Protein AF-A0A526XSY2-F1 (afdb_monomer_lite)

Radius of gyration: 15.63 Å; chains: 1; bounding box: 38×26×42 Å

pLDDT: mean 93.33, std 6.42, range [57.41, 98.19]

Structure (mmCIF, N/CA/C/O backbone):
data_AF-A0A526XSY2-F1
#
_entry.id   AF-A0A526XSY2-F1
#
loop_
_atom_site.group_PDB
_atom_site.id
_atom_site.type_symbol
_atom_site.label_atom_id
_atom_site.label_alt_id
_atom_site.label_comp_id
_atom_site.label_asym_id
_atom_site.label_entity_id
_atom_site.label_seq_id
_atom_site.pdbx_PDB_ins_code
_atom_site.Cartn_x
_atom_site.Cartn_y
_atom_site.Cartn_z
_atom_site.occupancy
_atom_site.B_iso_or_equiv
_atom_site.auth_seq_id
_atom_site.auth_comp_id
_atom_site.auth_asym_id
_atom_site.auth_atom_id
_atom_site.pdbx_PDB_model_num
ATOM 1 N N . THR A 1 1 ? 2.547 0.626 -26.987 1.00 57.41 1 THR A N 1
ATOM 2 C CA . THR A 1 1 ? 2.629 0.323 -25.546 1.00 57.41 1 THR A CA 1
ATOM 3 C C . THR A 1 1 ? 1.217 0.290 -25.034 1.00 57.41 1 THR A C 1
ATOM 5 O O . THR A 1 1 ? 0.555 1.318 -25.111 1.00 57.41 1 THR A O 1
ATOM 8 N N . ASP A 1 2 ? 0.737 -0.873 -24.608 1.00 62.34 2 ASP A N 1
ATOM 9 C CA . ASP A 1 2 ? -0.632 -0.988 -24.106 1.00 62.34 2 ASP A CA 1
ATOM 10 C C . ASP A 1 2 ? -0.698 -0.351 -22.711 1.00 62.34 2 ASP A C 1
ATOM 12 O O . ASP A 1 2 ? 0.101 -0.717 -21.838 1.00 62.34 2 ASP A O 1
ATOM 16 N N . PRO A 1 3 ? -1.558 0.659 -22.503 1.00 67.81 3 PRO A N 1
ATOM 17 C CA . PRO A 1 3 ? -1.662 1.310 -21.211 1.00 67.81 3 PRO A CA 1
ATOM 18 C C . PRO A 1 3 ? -2.341 0.376 -20.207 1.00 67.81 3 PRO A C 1
ATOM 20 O O . PRO A 1 3 ? -3.318 -0.288 -20.547 1.00 67.81 3 PRO A O 1
ATOM 23 N N . PHE A 1 4 ? -1.856 0.347 -18.961 1.00 78.50 4 PHE A N 1
ATOM 24 C CA . PHE A 1 4 ? -2.615 -0.287 -17.876 1.00 78.50 4 PHE A CA 1
ATOM 25 C C . PHE A 1 4 ? -3.800 0.619 -17.500 1.00 78.50 4 PHE A C 1
ATOM 27 O O . PHE A 1 4 ? -4.937 0.165 -17.409 1.00 78.50 4 PHE A O 1
ATOM 34 N N . GLY A 1 5 ? -3.543 1.928 -17.407 1.00 89.00 5 GLY A N 1
ATOM 35 C CA . GLY A 1 5 ? -4.545 2.981 -17.297 1.00 89.00 5 GLY A CA 1
ATOM 36 C C . GLY A 1 5 ? -4.699 3.535 -15.884 1.00 89.00 5 GLY A C 1
ATOM 37 O O . GLY A 1 5 ? -3.805 3.448 -15.041 1.00 89.00 5 GLY A O 1
ATOM 38 N N . THR A 1 6 ? -5.855 4.142 -15.641 1.00 92.44 6 THR A N 1
ATOM 39 C CA . THR A 1 6 ? -6.220 4.725 -14.350 1.00 92.44 6 THR A CA 1
ATOM 40 C C . THR A 1 6 ? -7.444 3.999 -13.812 1.00 92.44 6 THR A C 1
ATOM 42 O O . THR A 1 6 ? -8.443 3.856 -14.515 1.00 92.44 6 THR A O 1
ATOM 45 N N . VAL A 1 7 ? -7.372 3.562 -12.559 1.00 93.12 7 VAL A N 1
ATOM 46 C CA . VAL A 1 7 ? -8.495 2.978 -11.826 1.00 93.12 7 VAL A CA 1
ATOM 47 C C . VAL A 1 7 ? -8.932 3.975 -10.768 1.00 93.12 7 VAL A C 1
ATOM 49 O O . VAL A 1 7 ? -8.124 4.414 -9.954 1.00 93.12 7 VAL A O 1
ATOM 52 N N . GLU A 1 8 ? -10.212 4.323 -10.772 1.00 96.50 8 GLU A N 1
ATOM 53 C CA . GLU A 1 8 ? -10.814 5.205 -9.778 1.00 96.50 8 GLU A CA 1
ATOM 54 C C . GLU A 1 8 ? -11.921 4.473 -9.020 1.00 96.50 8 GLU A C 1
ATOM 56 O O . GLU A 1 8 ? -12.726 3.749 -9.606 1.00 96.50 8 GLU A O 1
ATOM 61 N N . PHE A 1 9 ? -11.973 4.696 -7.710 1.00 96.06 9 PHE A N 1
ATOM 62 C CA . PHE A 1 9 ? -13.044 4.225 -6.842 1.00 96.06 9 PHE A CA 1
ATOM 63 C C . PHE A 1 9 ? -13.545 5.377 -5.973 1.00 96.06 9 PHE A C 1
ATOM 65 O O . PHE A 1 9 ? -12.781 6.246 -5.551 1.00 96.06 9 PHE A O 1
ATOM 72 N N . ARG A 1 10 ? -14.857 5.409 -5.725 1.00 97.31 10 ARG A N 1
ATOM 73 C CA . ARG A 1 10 ? -15.523 6.497 -5.001 1.00 97.31 10 ARG A CA 1
ATOM 74 C C . ARG A 1 10 ? -16.596 5.931 -4.087 1.00 97.31 10 ARG A C 1
ATOM 76 O O . ARG A 1 10 ? -17.393 5.106 -4.527 1.00 97.31 10 ARG A O 1
ATOM 83 N N . ASN A 1 11 ? -16.641 6.428 -2.853 1.00 95.12 11 ASN A N 1
ATOM 84 C CA . ASN A 1 11 ? -17.652 6.074 -1.850 1.00 95.12 11 ASN A CA 1
ATOM 85 C C . ASN A 1 11 ? -17.801 4.555 -1.629 1.00 95.12 11 ASN A C 1
ATOM 87 O O . ASN A 1 11 ? -18.905 4.045 -1.443 1.00 95.12 11 ASN A O 1
ATOM 91 N N . GLY A 1 12 ? -16.686 3.826 -1.680 1.00 96.12 12 GLY A N 1
ATOM 92 C CA . GLY A 1 12 ? -16.641 2.394 -1.421 1.00 96.12 12 GLY A CA 1
ATOM 93 C C . GLY A 1 12 ? -16.691 2.057 0.070 1.00 96.12 12 GLY A C 1
ATOM 94 O O . GLY A 1 12 ? -16.497 2.911 0.941 1.00 96.12 12 GLY A O 1
ATOM 95 N N . ARG A 1 13 ? -16.896 0.770 0.355 1.00 96.19 13 ARG A N 1
ATOM 96 C CA . ARG A 1 13 ? -16.745 0.195 1.694 1.00 96.19 13 ARG A CA 1
ATOM 97 C C . ARG A 1 13 ? -16.111 -1.185 1.628 1.00 96.19 13 ARG A C 1
ATOM 99 O O . ARG A 1 13 ? -16.262 -1.887 0.629 1.00 96.19 13 ARG A O 1
ATOM 106 N N . VAL A 1 14 ? -15.467 -1.581 2.717 1.00 94.50 14 VAL A N 1
ATOM 107 C CA . VAL A 1 14 ? -14.982 -2.947 2.926 1.00 94.50 14 VAL A CA 1
ATOM 108 C C . VAL A 1 14 ? -15.771 -3.552 4.076 1.00 94.50 14 VAL A C 1
ATOM 110 O O . VAL A 1 14 ? -15.868 -2.961 5.154 1.00 94.50 14 VAL A O 1
ATOM 113 N N . VAL A 1 15 ? -16.340 -4.729 3.831 1.00 94.94 15 VAL A N 1
ATOM 114 C CA . VAL A 1 15 ? -17.090 -5.508 4.818 1.00 94.94 15 VAL A CA 1
ATOM 115 C C . VAL A 1 15 ? -16.367 -6.822 5.083 1.00 94.94 15 VAL A C 1
ATOM 117 O O . VAL A 1 15 ? -15.745 -7.389 4.187 1.00 94.94 15 VAL A O 1
ATOM 120 N N . THR A 1 16 ? -16.443 -7.296 6.317 1.00 94.38 16 THR A N 1
ATOM 121 C CA . THR A 1 16 ? -15.993 -8.630 6.721 1.00 94.38 16 THR A CA 1
ATOM 122 C C . THR A 1 16 ? -17.156 -9.383 7.357 1.00 94.38 16 THR A C 1
ATOM 124 O O . THR A 1 16 ? -18.138 -8.761 7.760 1.00 94.38 16 THR A O 1
ATOM 127 N N . SER A 1 17 ? -17.057 -10.707 7.470 1.00 94.94 17 SER A N 1
ATOM 128 C CA . SER A 1 17 ? -18.041 -11.501 8.206 1.00 94.94 17 SER A CA 1
ATOM 129 C C . SER A 1 17 ? -17.531 -11.800 9.614 1.00 94.94 17 SER A C 1
ATOM 131 O O . SER A 1 17 ? -16.467 -12.398 9.777 1.00 94.94 17 SER A O 1
ATOM 133 N N . VAL A 1 18 ? -18.289 -11.390 10.630 1.00 90.00 18 VAL A N 1
ATOM 134 C CA . VAL A 1 18 ? -18.047 -11.712 12.043 1.00 90.00 18 VAL A CA 1
ATOM 135 C C . VAL A 1 18 ? -19.282 -12.425 12.570 1.00 90.00 18 VAL A C 1
ATOM 137 O O . VAL A 1 18 ? -20.387 -11.893 12.486 1.00 90.00 18 VAL A O 1
ATOM 140 N N . ASP A 1 19 ? -19.111 -13.652 13.061 1.00 91.38 19 ASP A N 1
ATOM 141 C CA . ASP A 1 19 ? -20.205 -14.496 13.565 1.00 91.38 19 ASP A CA 1
ATOM 142 C C . ASP A 1 19 ? -21.373 -14.651 12.567 1.00 91.38 19 ASP A C 1
ATOM 144 O O . ASP A 1 19 ? -22.549 -14.660 12.936 1.00 91.38 19 ASP A O 1
ATOM 148 N N . GLY A 1 20 ? -21.049 -14.734 11.272 1.00 91.50 20 GLY A N 1
ATOM 149 C CA . GLY A 1 20 ? -22.033 -14.864 10.193 1.00 91.50 20 GLY A CA 1
ATOM 150 C C . GLY A 1 20 ? -22.810 -13.582 9.874 1.00 91.50 20 GLY A C 1
ATOM 151 O O . GLY A 1 20 ? -23.797 -13.647 9.142 1.00 91.50 20 GLY A O 1
ATOM 152 N N . LYS A 1 21 ? -22.392 -12.424 10.402 1.00 93.06 21 LYS A N 1
ATOM 153 C CA . LYS A 1 21 ? -22.960 -11.107 10.084 1.00 93.06 21 LYS A CA 1
ATOM 154 C C . LYS A 1 21 ? -21.938 -10.223 9.390 1.00 93.06 21 LYS A C 1
ATOM 156 O O . LYS A 1 21 ? -20.764 -10.219 9.754 1.00 93.06 21 LYS A O 1
ATOM 161 N N . ASP A 1 22 ? -22.413 -9.428 8.441 1.00 94.12 22 ASP A N 1
ATOM 162 C CA . ASP A 1 22 ? -21.586 -8.418 7.793 1.00 94.12 22 ASP A CA 1
ATOM 163 C C . ASP A 1 22 ? -21.269 -7.287 8.778 1.00 94.12 22 ASP A C 1
ATOM 165 O O . ASP A 1 22 ? -22.164 -6.676 9.368 1.00 94.12 22 ASP A O 1
ATOM 169 N N . ALA A 1 23 ? -19.982 -7.002 8.936 1.00 92.81 23 ALA A N 1
ATOM 170 C CA . ALA A 1 23 ? -19.451 -5.894 9.709 1.00 92.81 23 ALA A CA 1
ATOM 171 C C . ALA A 1 23 ? -18.628 -4.988 8.788 1.00 92.81 23 ALA A C 1
ATOM 173 O O . ALA A 1 23 ? -17.687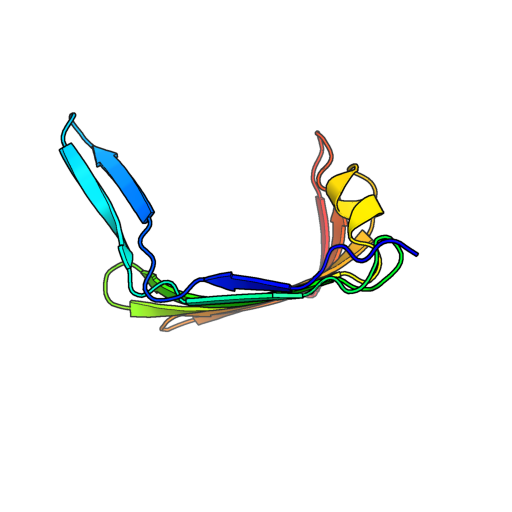 -5.432 8.127 1.00 92.81 23 ALA A O 1
ATOM 174 N N . GLU A 1 24 ? -18.980 -3.705 8.742 1.00 93.56 24 GLU A N 1
ATOM 175 C CA . GLU A 1 24 ? -18.216 -2.707 7.995 1.00 93.56 24 GLU A CA 1
ATOM 176 C C . GLU A 1 24 ? -16.914 -2.385 8.734 1.00 93.56 24 GLU A C 1
ATOM 178 O O . GLU A 1 24 ? -16.929 -2.027 9.912 1.00 93.56 24 GLU A O 1
ATOM 183 N N . ILE A 1 25 ? -15.783 -2.528 8.040 1.00 94.62 25 ILE A N 1
ATOM 184 C CA . ILE A 1 25 ? -14.452 -2.251 8.598 1.00 94.62 25 ILE A CA 1
ATOM 185 C C . ILE A 1 25 ? -13.809 -1.007 7.994 1.00 94.62 25 ILE A C 1
ATOM 187 O O . ILE A 1 25 ? -12.931 -0.427 8.622 1.00 94.62 25 ILE A O 1
ATOM 191 N N . LEU A 1 26 ? -14.243 -0.580 6.809 1.00 95.38 26 LEU A N 1
ATOM 192 C CA . LEU A 1 26 ? -13.766 0.631 6.152 1.00 95.38 26 LEU A CA 1
ATOM 193 C C . LEU A 1 26 ? -14.918 1.261 5.377 1.00 95.38 26 LEU A C 1
ATOM 195 O O . LEU A 1 26 ? -15.612 0.555 4.645 1.00 95.38 26 LEU A O 1
ATOM 199 N N . SER A 1 27 ? -15.091 2.571 5.500 1.00 97.00 27 SER A N 1
ATOM 200 C CA . SER A 1 27 ? -16.141 3.316 4.804 1.00 97.00 27 SER A CA 1
ATOM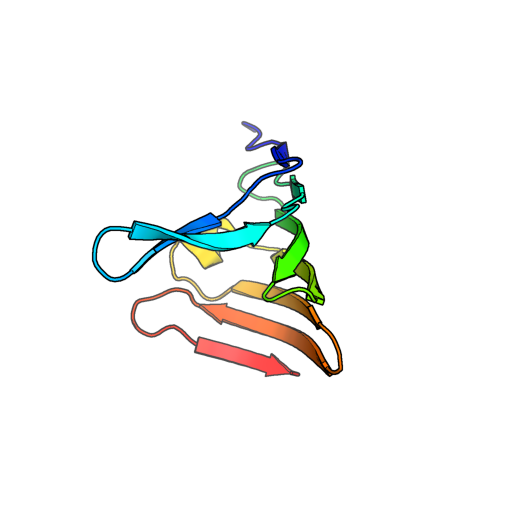 201 C C . SER A 1 27 ? -15.594 4.553 4.109 1.00 97.00 27 SER A C 1
ATOM 203 O O . SER A 1 27 ? -14.426 4.912 4.275 1.00 97.00 27 SER A O 1
ATOM 205 N N . SER A 1 28 ? -16.430 5.181 3.279 1.00 97.06 28 SER A N 1
ATOM 206 C CA . SER A 1 28 ? -16.076 6.376 2.501 1.00 97.06 28 SER A CA 1
ATOM 207 C C . SER A 1 28 ? -14.793 6.211 1.674 1.00 97.06 28 SER A C 1
ATOM 209 O O . SER A 1 28 ? -14.097 7.188 1.402 1.00 97.06 28 SER A O 1
ATOM 211 N N . LEU A 1 29 ? -14.478 4.976 1.268 1.00 97.12 29 LEU A N 1
ATOM 212 C CA . LEU A 1 29 ? -13.250 4.645 0.558 1.00 97.12 29 LEU A CA 1
ATOM 213 C C . LEU A 1 29 ? -13.273 5.301 -0.825 1.00 97.12 29 LEU A C 1
ATOM 215 O O . LEU A 1 29 ? -14.119 4.979 -1.661 1.00 97.12 29 LEU A O 1
ATOM 219 N N . SER A 1 30 ? -12.341 6.213 -1.068 1.00 98.19 30 SER A N 1
ATOM 220 C CA . SER A 1 30 ? -12.204 6.913 -2.345 1.00 98.19 30 SER A CA 1
ATOM 221 C C . SER A 1 30 ? -10.737 7.057 -2.712 1.00 98.19 30 SER A C 1
ATOM 223 O O . SER A 1 30 ? -9.891 7.212 -1.837 1.00 98.19 30 SER A O 1
ATOM 225 N N . GLY A 1 31 ? -10.416 6.995 -3.996 1.00 97.56 31 GLY A N 1
ATOM 226 C CA . GLY A 1 31 ? -9.027 7.038 -4.417 1.00 97.56 31 GLY A CA 1
ATOM 227 C C . GLY A 1 31 ? -8.816 6.694 -5.876 1.00 97.56 31 GLY A C 1
ATOM 228 O O . GLY A 1 31 ? -9.750 6.413 -6.630 1.00 97.56 31 GLY A O 1
ATOM 229 N N . GLN A 1 32 ? -7.549 6.740 -6.259 1.00 97.62 32 GLN A N 1
ATOM 230 C CA . GLN A 1 32 ? -7.096 6.556 -7.620 1.00 97.62 32 GLN A CA 1
ATOM 231 C C . GLN A 1 32 ? -5.781 5.781 -7.635 1.00 97.62 32 GLN A C 1
ATOM 233 O O . GLN A 1 32 ? -4.831 6.129 -6.936 1.00 97.62 32 GLN A O 1
ATOM 238 N N . ALA A 1 33 ? -5.722 4.755 -8.478 1.00 95.56 33 ALA A N 1
ATOM 239 C CA . ALA A 1 33 ? -4.487 4.111 -8.890 1.00 95.56 33 ALA A CA 1
ATOM 240 C C . ALA A 1 33 ? -4.178 4.530 -10.329 1.00 95.56 33 ALA A C 1
ATOM 242 O O . ALA A 1 33 ? -5.035 4.422 -11.206 1.00 95.56 33 ALA A O 1
ATOM 243 N N . ASN A 1 34 ? -2.965 5.005 -10.583 1.00 94.94 34 ASN A N 1
ATOM 244 C CA . ASN A 1 34 ? -2.524 5.404 -11.909 1.00 94.94 34 ASN A CA 1
ATOM 245 C C . ASN A 1 34 ? -1.306 4.589 -12.327 1.00 94.94 34 ASN A C 1
ATOM 247 O O . ASN A 1 34 ? -0.292 4.571 -11.630 1.00 94.94 34 ASN A O 1
ATOM 251 N N . TRP A 1 35 ? -1.400 3.953 -13.490 1.00 93.81 35 TRP A N 1
ATOM 252 C CA . TRP A 1 35 ? -0.312 3.192 -14.075 1.00 93.81 35 TRP A CA 1
ATOM 253 C C . TRP A 1 35 ? -0.352 3.331 -15.598 1.00 93.81 35 TRP A C 1
ATOM 255 O O . TRP A 1 35 ? -1.034 2.599 -16.309 1.00 93.81 35 TRP A O 1
ATOM 265 N N . ALA A 1 36 ? 0.353 4.330 -16.125 1.00 88.00 36 ALA A N 1
ATOM 266 C CA . ALA A 1 36 ? 0.207 4.716 -17.527 1.00 88.00 36 ALA A CA 1
ATOM 267 C C . ALA A 1 36 ? 0.625 3.607 -18.509 1.00 88.00 36 ALA A C 1
ATOM 269 O O . ALA A 1 36 ? -0.025 3.430 -19.535 1.00 88.00 36 ALA A O 1
ATOM 270 N N . ALA A 1 37 ? 1.679 2.849 -18.201 1.00 86.94 37 ALA A N 1
ATOM 271 C CA . ALA A 1 37 ? 2.152 1.724 -19.003 1.00 86.94 37 ALA A CA 1
ATOM 272 C C . ALA A 1 37 ? 2.871 0.694 -18.124 1.00 86.94 37 ALA A C 1
ATOM 274 O O . ALA A 1 37 ? 3.441 1.043 -17.099 1.00 86.94 37 ALA A O 1
ATOM 275 N N . MET A 1 38 ? 2.934 -0.566 -18.562 1.00 83.88 38 MET A N 1
ATOM 276 C CA . MET A 1 38 ? 3.594 -1.658 -17.824 1.00 83.88 38 MET A CA 1
ATOM 277 C C . MET A 1 38 ? 5.038 -1.357 -17.372 1.00 83.88 38 MET A C 1
ATOM 279 O O . MET A 1 38 ? 5.482 -1.850 -16.340 1.00 83.88 38 MET A O 1
ATOM 283 N N . ASN A 1 39 ? 5.770 -0.544 -18.135 1.00 84.06 39 ASN A N 1
ATOM 284 C CA . ASN A 1 39 ? 7.145 -0.128 -17.852 1.00 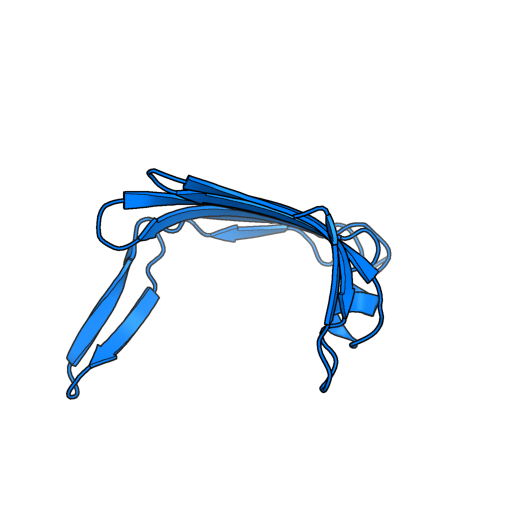84.06 39 ASN A CA 1
ATOM 285 C C . ASN A 1 39 ? 7.256 1.280 -17.233 1.00 84.06 39 ASN A C 1
ATOM 287 O O . ASN A 1 39 ? 8.355 1.827 -17.186 1.00 84.06 39 ASN A O 1
ATOM 291 N N . SER A 1 40 ? 6.143 1.884 -16.810 1.00 89.50 40 SER A N 1
ATOM 292 C CA . SER A 1 40 ? 6.117 3.173 -16.121 1.00 89.50 40 SER A CA 1
ATOM 293 C C . SER A 1 40 ? 5.949 3.000 -14.617 1.00 89.50 40 SER A C 1
ATOM 295 O O . SER A 1 40 ? 5.529 1.947 -14.133 1.00 89.50 40 SER A O 1
ATOM 297 N N . ASN A 1 41 ? 6.175 4.093 -13.892 1.00 92.56 41 ASN A N 1
ATOM 298 C CA . ASN A 1 41 ? 5.823 4.195 -12.484 1.00 92.56 41 ASN A CA 1
ATOM 299 C C . ASN A 1 41 ? 4.320 3.932 -12.287 1.00 92.56 41 ASN A C 1
ATOM 301 O O . ASN A 1 41 ? 3.502 4.297 -13.144 1.00 92.56 41 ASN A O 1
ATOM 305 N N . ALA A 1 42 ? 3.980 3.340 -11.144 1.00 95.25 42 ALA A N 1
ATOM 306 C CA . ALA A 1 42 ? 2.614 3.238 -10.649 1.00 95.25 42 ALA A CA 1
ATOM 307 C C . ALA A 1 42 ? 2.471 4.053 -9.364 1.00 95.25 42 ALA A C 1
ATOM 309 O O . ALA A 1 42 ? 3.375 4.062 -8.525 1.00 95.25 42 ALA A O 1
ATOM 310 N N . THR A 1 43 ? 1.329 4.714 -9.211 1.00 97.12 43 THR A N 1
ATOM 311 C CA . THR A 1 43 ? 0.968 5.470 -8.009 1.00 97.12 43 THR A CA 1
ATOM 312 C C . THR A 1 43 ? -0.416 5.061 -7.527 1.00 97.12 43 THR A C 1
ATOM 314 O O . THR A 1 43 ? -1.294 4.759 -8.334 1.00 97.12 43 THR A O 1
ATOM 317 N N . LEU A 1 44 ? -0.631 5.102 -6.220 1.00 97.19 44 LEU A N 1
ATOM 318 C CA . LEU A 1 44 ? -1.916 4.905 -5.565 1.00 97.19 44 LEU A CA 1
ATOM 319 C C . LEU A 1 44 ? -2.099 6.017 -4.536 1.00 97.19 44 LEU A C 1
ATOM 321 O O . LEU A 1 44 ? -1.226 6.210 -3.699 1.00 97.19 44 LEU A O 1
ATOM 325 N N . SER A 1 45 ? -3.249 6.679 -4.563 1.00 98.19 45 SER A N 1
ATOM 326 C CA . SER A 1 45 ? -3.684 7.595 -3.509 1.00 98.19 45 SER A CA 1
ATOM 327 C C . SER A 1 45 ? -5.098 7.222 -3.093 1.00 98.19 45 SER A C 1
ATOM 329 O O . SER A 1 45 ? -5.980 7.078 -3.941 1.00 98.19 45 SER A O 1
ATOM 331 N N . ALA A 1 46 ? -5.326 7.048 -1.798 1.00 98.12 46 ALA A N 1
ATOM 332 C CA . ALA A 1 46 ? -6.603 6.609 -1.256 1.00 98.12 46 ALA A CA 1
ATOM 333 C C . ALA A 1 46 ? -6.900 7.275 0.087 1.00 98.12 46 ALA A C 1
ATOM 335 O O . ALA A 1 46 ? -6.007 7.504 0.899 1.00 98.12 46 ALA A O 1
ATOM 336 N N . THR A 1 47 ? -8.175 7.536 0.346 1.00 98.00 47 THR A N 1
ATOM 337 C CA . THR A 1 47 ? -8.688 8.005 1.631 1.00 98.00 47 THR A CA 1
ATOM 338 C C . THR A 1 47 ? -9.883 7.168 2.057 1.00 98.00 47 THR A C 1
ATOM 340 O O . THR A 1 47 ? -10.562 6.552 1.233 1.00 98.00 47 THR A O 1
ATOM 343 N N . GLY A 1 48 ? -10.147 7.131 3.357 1.00 97.38 48 GLY A N 1
ATOM 344 C CA . GLY A 1 48 ? -11.307 6.442 3.903 1.00 97.38 48 GLY A CA 1
ATOM 345 C C . GLY A 1 48 ? -11.506 6.742 5.378 1.00 97.38 48 GLY A C 1
ATOM 346 O O . GLY A 1 48 ? -10.788 7.548 5.968 1.00 97.38 48 GLY A O 1
ATOM 347 N N . ILE A 1 49 ? -12.490 6.074 5.967 1.00 96.62 49 ILE A N 1
ATOM 348 C CA . ILE A 1 49 ? -12.779 6.122 7.395 1.00 96.62 49 ILE A CA 1
ATOM 349 C C . ILE A 1 49 ? -12.581 4.720 7.961 1.00 96.62 49 ILE A C 1
ATOM 351 O O . ILE A 1 49 ? -13.313 3.789 7.617 1.00 96.62 49 ILE A O 1
ATOM 355 N N . TRP A 1 50 ? -11.594 4.572 8.838 1.00 94.06 50 TRP A N 1
ATOM 356 C CA . TRP A 1 50 ? -11.305 3.341 9.562 1.00 94.06 50 TRP A CA 1
ATOM 357 C C . TRP A 1 50 ? -11.648 3.541 11.035 1.00 94.06 50 TRP A C 1
ATOM 359 O O . TRP A 1 50 ? -11.128 4.445 11.679 1.00 94.06 50 TRP A O 1
ATOM 369 N N . ARG A 1 51 ? -12.558 2.719 11.575 1.00 90.62 51 ARG A N 1
ATOM 370 C CA . ARG A 1 51 ? -13.000 2.796 12.986 1.00 90.62 51 ARG A CA 1
ATOM 371 C C . ARG A 1 51 ? -13.469 4.197 13.431 1.00 90.62 51 ARG A C 1
ATOM 373 O O . ARG A 1 51 ? -13.324 4.558 14.592 1.00 90.62 51 ARG A O 1
ATOM 380 N N . GLY A 1 52 ? -14.065 4.965 12.517 1.00 92.06 52 GLY A N 1
ATOM 381 C CA . GLY A 1 52 ? -14.546 6.329 12.777 1.00 92.06 52 GLY A CA 1
ATOM 382 C C . GLY A 1 52 ? -13.497 7.426 12.579 1.00 92.06 52 GLY A C 1
ATOM 383 O O . GLY A 1 52 ? -13.836 8.601 12.689 1.00 92.06 52 GLY A O 1
ATOM 384 N N . GLU A 1 53 ? -12.259 7.069 12.235 1.00 94.50 53 GLU A N 1
ATOM 385 C CA . GLU A 1 53 ? -11.175 8.017 11.995 1.00 94.50 53 GLU A CA 1
ATOM 386 C C . GLU A 1 53 ? -10.800 8.096 10.519 1.00 94.50 53 GLU A C 1
ATOM 388 O O . GLU A 1 53 ? -10.762 7.091 9.807 1.00 94.50 53 GLU A O 1
ATOM 393 N N . SER A 1 54 ? -10.499 9.309 10.059 1.00 96.25 54 SER A N 1
ATOM 394 C CA . SER A 1 54 ? -10.003 9.531 8.705 1.00 96.25 54 SER A CA 1
ATOM 395 C C . SER A 1 54 ? -8.610 8.934 8.543 1.00 96.25 54 SER A C 1
ATOM 397 O O . SER A 1 54 ? -7.699 9.236 9.316 1.00 96.25 54 SER A O 1
ATOM 399 N N . VAL A 1 55 ? -8.441 8.144 7.488 1.00 97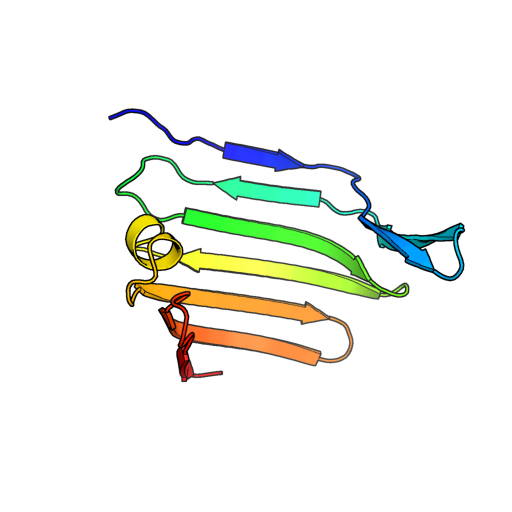.25 55 VAL A N 1
ATOM 400 C CA . VAL A 1 55 ? -7.159 7.576 7.077 1.00 97.25 55 VAL A CA 1
ATOM 401 C C . VAL A 1 55 ? -6.838 7.967 5.641 1.00 97.25 55 VAL A C 1
ATOM 403 O O . VAL A 1 55 ? -7.739 8.130 4.812 1.00 97.25 55 VAL A O 1
ATOM 406 N N . ALA A 1 56 ? -5.553 8.109 5.339 1.00 97.94 56 ALA A N 1
ATOM 407 C CA . ALA A 1 56 ? -5.056 8.347 3.991 1.00 97.94 56 ALA A CA 1
ATOM 408 C C . ALA A 1 56 ? -3.825 7.485 3.704 1.00 97.94 56 ALA A C 1
ATOM 410 O O . ALA A 1 56 ? -2.988 7.273 4.583 1.00 97.94 56 ALA A O 1
ATOM 411 N N . VAL A 1 57 ? -3.731 7.001 2.469 1.00 97.69 57 VAL A N 1
ATOM 412 C CA . VAL A 1 57 ? -2.629 6.184 1.966 1.00 97.69 57 VAL A CA 1
ATOM 413 C C . VAL A 1 57 ? -2.155 6.752 0.643 1.00 97.69 57 VAL A C 1
ATOM 415 O O . VAL A 1 57 ? -2.957 6.924 -0.270 1.00 97.69 57 VAL A O 1
ATOM 418 N N . ASP A 1 58 ? -0.854 6.970 0.531 1.00 98.19 58 ASP A N 1
ATOM 419 C CA . ASP A 1 58 ? -0.173 7.245 -0.727 1.00 98.19 58 ASP A CA 1
ATOM 420 C C . ASP A 1 58 ? 0.919 6.194 -0.922 1.00 98.19 58 ASP A C 1
ATOM 422 O O . ASP A 1 58 ? 1.689 5.923 -0.005 1.00 98.19 58 ASP A O 1
ATOM 426 N N . ALA A 1 59 ? 1.000 5.589 -2.100 1.00 97.56 59 ALA A N 1
ATOM 427 C CA . ALA A 1 59 ? 2.049 4.640 -2.439 1.00 97.56 59 ALA A CA 1
ATOM 428 C C . ALA A 1 59 ? 2.532 4.864 -3.868 1.00 97.56 59 ALA A C 1
ATOM 430 O O . ALA A 1 59 ? 1.750 5.210 -4.756 1.00 97.56 59 ALA A O 1
ATOM 431 N N . ALA A 1 60 ? 3.816 4.635 -4.111 1.00 97.38 60 ALA A N 1
ATOM 432 C CA . ALA A 1 60 ? 4.377 4.682 -5.451 1.00 97.38 60 ALA A CA 1
ATOM 433 C C . ALA A 1 60 ? 5.476 3.638 -5.625 1.00 97.38 60 ALA A C 1
ATOM 435 O O . ALA A 1 60 ? 6.176 3.296 -4.679 1.00 97.38 60 ALA A O 1
ATOM 436 N N . SER A 1 61 ? 5.656 3.159 -6.853 1.00 96.69 61 SER A N 1
ATOM 437 C CA . SER A 1 61 ? 6.817 2.358 -7.240 1.00 96.69 61 SER A CA 1
ATOM 438 C C . SER A 1 61 ? 7.252 2.722 -8.653 1.00 96.69 61 SER A C 1
ATOM 440 O O . SER A 1 61 ? 6.417 2.906 -9.542 1.00 96.69 61 SER A O 1
ATOM 442 N N . SER A 1 62 ? 8.564 2.808 -8.874 1.00 94.50 62 SER A N 1
ATOM 443 C CA . SER A 1 62 ? 9.146 2.990 -10.209 1.00 94.50 62 SER A CA 1
ATOM 444 C C . SER A 1 62 ? 9.145 1.703 -11.035 1.00 94.50 62 SER A C 1
ATOM 446 O O . SER A 1 62 ? 9.225 1.755 -12.259 1.00 94.50 62 SER A O 1
ATOM 448 N N . ASN A 1 63 ? 9.049 0.541 -10.380 1.00 94.44 63 ASN A N 1
ATOM 449 C CA . ASN A 1 63 ? 9.140 -0.772 -11.018 1.00 94.44 63 ASN A CA 1
ATOM 450 C C . ASN A 1 63 ? 8.005 -1.701 -10.542 1.00 94.44 63 ASN A C 1
ATOM 452 O O . ASN A 1 63 ? 8.276 -2.775 -9.999 1.00 94.44 63 ASN A O 1
ATOM 456 N N . PRO A 1 64 ? 6.729 -1.333 -10.770 1.00 93.19 64 PRO A N 1
ATOM 457 C CA . PRO A 1 64 ? 5.575 -2.063 -10.241 1.00 93.19 64 PRO A CA 1
ATOM 458 C C . PRO A 1 64 ? 5.504 -3.524 -10.706 1.00 93.19 64 PRO A C 1
ATOM 460 O O . PRO A 1 64 ? 5.200 -4.395 -9.898 1.00 93.19 64 PRO A O 1
ATOM 463 N N . LEU A 1 65 ? 5.842 -3.837 -11.967 1.00 92.94 65 LEU A N 1
ATOM 464 C CA . LEU A 1 65 ? 5.880 -5.234 -12.435 1.00 92.94 65 LEU A CA 1
ATOM 465 C C . LEU A 1 65 ? 6.915 -6.081 -11.696 1.00 92.94 65 LEU A C 1
ATOM 467 O O . LEU A 1 65 ? 6.666 -7.254 -11.438 1.00 92.94 65 LEU A O 1
ATOM 471 N N . VAL A 1 66 ? 8.072 -5.498 -11.377 1.00 94.06 66 VAL A N 1
ATOM 472 C CA . VAL A 1 66 ? 9.113 -6.201 -10.622 1.00 94.06 66 VAL A CA 1
ATOM 473 C C . VAL A 1 66 ? 8.601 -6.472 -9.213 1.00 94.06 66 VAL A C 1
ATOM 475 O O . VAL A 1 66 ? 8.671 -7.614 -8.772 1.00 94.06 66 VAL A O 1
ATOM 478 N N . LEU A 1 67 ? 8.011 -5.463 -8.560 1.00 93.62 67 LEU A N 1
ATOM 479 C CA . LEU A 1 67 ? 7.436 -5.587 -7.220 1.00 93.62 67 LEU A CA 1
ATOM 480 C C . LEU A 1 67 ? 6.362 -6.684 -7.156 1.00 93.62 67 LEU A C 1
ATOM 482 O O . LEU A 1 67 ? 6.465 -7.606 -6.349 1.00 93.62 67 LEU A O 1
ATOM 486 N N . PHE A 1 68 ? 5.360 -6.618 -8.039 1.00 90.88 68 PHE A N 1
ATOM 487 C CA . PHE A 1 68 ? 4.259 -7.587 -8.083 1.00 90.88 68 PHE A CA 1
ATOM 488 C C . PHE A 1 68 ? 4.695 -8.975 -8.564 1.00 90.88 68 PHE A C 1
ATOM 490 O O . PHE A 1 68 ? 4.075 -9.969 -8.201 1.00 90.88 68 PHE A O 1
ATOM 497 N N . GLY A 1 69 ? 5.775 -9.060 -9.345 1.00 93.25 69 GLY A N 1
ATOM 498 C CA . GLY A 1 69 ? 6.428 -10.318 -9.707 1.00 93.25 69 GLY A CA 1
ATOM 499 C C . GLY A 1 69 ? 7.281 -10.927 -8.586 1.00 93.25 69 GLY A C 1
ATOM 500 O O . GLY A 1 69 ? 7.919 -11.952 -8.812 1.00 93.25 69 GLY A O 1
ATOM 501 N N . GLY A 1 70 ? 7.330 -10.302 -7.403 1.00 93.44 70 GLY A N 1
ATOM 502 C CA . GLY A 1 70 ? 8.115 -10.743 -6.246 1.00 93.44 70 GLY A CA 1
ATOM 503 C C . GLY A 1 70 ? 9.576 -10.283 -6.255 1.00 93.44 70 GLY A C 1
ATOM 504 O O . GLY A 1 70 ? 10.316 -10.545 -5.307 1.00 93.44 70 GLY A O 1
ATOM 505 N N . GLY A 1 71 ? 10.011 -9.566 -7.288 1.00 95.19 71 GLY A N 1
ATOM 506 C CA . GLY A 1 71 ? 11.330 -8.951 -7.330 1.00 95.19 71 GLY A CA 1
ATOM 507 C C . GLY A 1 71 ? 11.467 -7.791 -6.341 1.00 95.19 71 GLY A C 1
ATOM 508 O O . GLY A 1 71 ? 10.488 -7.265 -5.813 1.00 95.19 71 GLY A O 1
ATOM 509 N N . ALA A 1 72 ? 12.712 -7.386 -6.106 1.00 96.44 72 ALA A N 1
ATOM 510 C CA . ALA A 1 72 ? 13.034 -6.213 -5.308 1.00 96.44 72 ALA A CA 1
ATOM 511 C C . ALA A 1 72 ? 12.834 -4.941 -6.143 1.00 96.44 72 ALA A C 1
ATOM 513 O O . ALA A 1 72 ? 13.439 -4.800 -7.209 1.00 96.44 72 ALA A O 1
ATOM 514 N N . ALA A 1 73 ? 11.999 -4.019 -5.671 1.00 96.69 73 ALA A N 1
ATOM 515 C CA . ALA A 1 73 ? 11.692 -2.781 -6.378 1.00 96.69 73 ALA A CA 1
ATOM 516 C C . ALA A 1 73 ? 11.641 -1.580 -5.424 1.00 96.69 73 ALA A C 1
ATOM 518 O O . ALA A 1 73 ? 11.166 -1.726 -4.294 1.00 96.69 73 ALA A O 1
ATOM 519 N N . PRO A 1 74 ? 12.074 -0.387 -5.873 1.00 96.62 74 PRO A N 1
ATOM 520 C CA . PRO A 1 74 ? 11.879 0.837 -5.112 1.00 96.62 74 PRO A CA 1
ATOM 521 C C . PRO A 1 74 ? 10.392 1.105 -4.890 1.00 96.62 74 PRO A C 1
ATOM 523 O O . PRO A 1 74 ? 9.587 1.00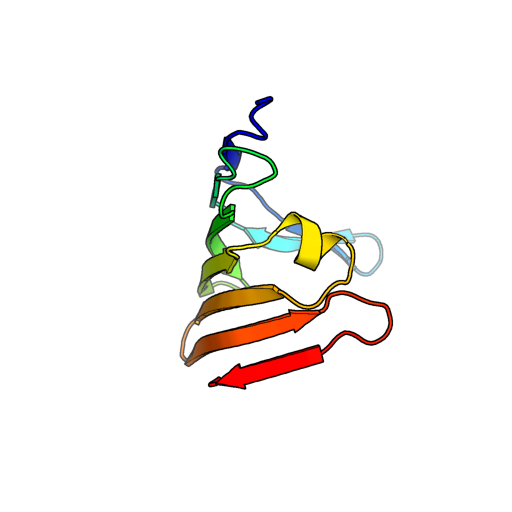1 -5.826 1.00 96.62 74 PRO A O 1
ATOM 526 N N . MET A 1 75 ? 10.032 1.480 -3.669 1.00 96.12 75 MET A N 1
ATOM 527 C CA . MET A 1 75 ? 8.700 1.948 -3.338 1.00 96.12 75 MET A CA 1
ATOM 528 C C . MET A 1 75 ? 8.725 3.031 -2.265 1.00 96.12 75 MET A C 1
ATOM 530 O O . MET A 1 75 ? 9.557 3.017 -1.360 1.00 96.12 75 MET A O 1
ATOM 534 N N . THR A 1 76 ? 7.742 3.919 -2.337 1.00 97.81 76 THR A N 1
ATOM 535 C CA . THR A 1 76 ? 7.393 4.815 -1.240 1.00 97.81 76 THR A CA 1
ATOM 536 C C . THR A 1 76 ? 5.997 4.488 -0.736 1.00 97.81 76 THR A C 1
ATOM 538 O O . THR A 1 76 ? 5.125 4.062 -1.501 1.00 97.81 76 THR A O 1
ATOM 541 N N . LEU A 1 77 ? 5.786 4.670 0.563 1.00 97.25 77 LEU A N 1
ATOM 542 C CA . LEU A 1 77 ? 4.495 4.509 1.220 1.00 97.25 77 LEU A CA 1
ATOM 543 C C . LEU A 1 77 ? 4.331 5.620 2.256 1.00 97.25 77 LEU A C 1
ATOM 545 O O . LEU A 1 77 ? 5.230 5.888 3.042 1.00 97.25 77 LEU A O 1
ATOM 549 N N . SER A 1 78 ? 3.173 6.258 2.287 1.00 98.06 78 SER A N 1
ATOM 550 C CA . SER A 1 78 ? 2.763 7.162 3.352 1.00 98.06 78 SER A CA 1
ATOM 551 C C . SER A 1 78 ? 1.398 6.723 3.840 1.00 98.06 78 SER A C 1
ATOM 553 O O . SER A 1 78 ? 0.465 6.580 3.056 1.00 98.06 78 SER A O 1
ATOM 555 N N . PHE A 1 79 ? 1.289 6.501 5.141 1.00 97.00 79 PHE A N 1
ATOM 556 C CA . PHE A 1 79 ? 0.047 6.186 5.819 1.00 97.00 79 PHE A CA 1
ATOM 557 C C . PHE A 1 79 ? -0.212 7.254 6.878 1.00 97.00 79 PHE A C 1
ATOM 559 O O . PHE A 1 79 ? 0.632 7.513 7.734 1.00 97.00 79 PHE A O 1
ATOM 566 N N . LYS A 1 80 ? -1.381 7.886 6.830 1.00 97.19 80 LYS A N 1
ATOM 567 C CA . LYS A 1 80 ? -1.777 8.942 7.765 1.00 97.19 80 LYS A CA 1
ATOM 568 C C . LYS A 1 80 ? -3.062 8.527 8.460 1.00 97.19 80 LYS A C 1
ATOM 570 O O . LYS A 1 80 ? -4.059 8.274 7.790 1.00 97.19 80 LYS A O 1
ATOM 575 N N . ALA A 1 81 ? -3.039 8.502 9.786 1.00 94.81 81 ALA A N 1
ATOM 576 C CA . ALA A 1 81 ? -4.206 8.325 10.641 1.00 94.81 81 ALA A CA 1
ATOM 577 C C . ALA A 1 81 ? -4.060 9.225 11.877 1.00 94.81 81 ALA A C 1
ATOM 579 O O . ALA A 1 81 ? -2.963 9.685 12.194 1.00 94.81 81 ALA A O 1
ATOM 580 N N . ALA A 1 82 ? -5.140 9.509 12.598 1.00 89.56 82 ALA A N 1
ATOM 581 C CA . ALA A 1 82 ? -4.977 10.097 13.921 1.00 89.56 82 ALA A CA 1
ATOM 582 C C . ALA A 1 82 ? -4.499 9.008 14.907 1.00 89.56 82 ALA A C 1
ATOM 584 O O . ALA A 1 82 ? -4.825 7.836 14.744 1.00 89.56 82 ALA A O 1
ATOM 585 N N . PRO A 1 83 ? -3.677 9.339 15.916 1.00 89.19 83 PRO A N 1
ATOM 586 C CA . PRO A 1 83 ? -2.846 10.535 16.056 1.00 89.19 83 PRO A CA 1
ATOM 587 C C . PRO A 1 83 ? -1.477 10.419 15.346 1.00 89.19 83 PRO A C 1
ATOM 589 O O . PRO A 1 83 ? -0.622 11.279 15.548 1.00 89.19 83 PRO A O 1
ATOM 592 N N . ALA A 1 84 ? -1.224 9.354 14.577 1.00 92.75 84 ALA A N 1
ATOM 593 C CA . ALA A 1 84 ? 0.108 9.008 14.083 1.00 92.75 84 ALA A CA 1
ATOM 594 C C . ALA A 1 84 ? 0.170 8.804 12.563 1.00 92.75 84 ALA A C 1
ATOM 596 O O . ALA A 1 84 ? -0.711 8.223 11.933 1.00 92.75 84 ALA A O 1
ATOM 597 N N . SER A 1 85 ? 1.281 9.239 11.976 1.00 94.81 85 SER A N 1
ATOM 598 C CA . SER A 1 85 ? 1.612 8.975 10.577 1.00 94.81 85 SER A CA 1
ATOM 599 C C . SER A 1 85 ? 2.816 8.047 10.487 1.00 94.81 85 SER A C 1
ATOM 601 O O . SER A 1 85 ? 3.687 8.065 11.352 1.00 94.81 85 SER A O 1
ATOM 603 N N . PHE A 1 86 ? 2.849 7.258 9.424 1.00 96.12 86 PHE A N 1
ATOM 604 C CA . PHE A 1 86 ? 3.930 6.362 9.053 1.00 96.12 86 PHE A CA 1
ATOM 605 C C . PHE A 1 86 ? 4.368 6.694 7.626 1.00 96.12 86 PHE A C 1
ATOM 607 O O . PHE A 1 86 ? 3.539 7.002 6.763 1.00 96.12 86 PHE A O 1
ATOM 614 N N . SER A 1 87 ? 5.665 6.631 7.370 1.00 97.19 87 SER A N 1
ATOM 615 C CA . SER A 1 87 ? 6.238 6.773 6.035 1.00 97.19 87 SER A CA 1
ATOM 616 C C . SER A 1 87 ? 7.231 5.654 5.794 1.00 97.19 87 SER A C 1
ATOM 618 O O . SER A 1 87 ? 7.775 5.110 6.737 1.00 97.19 87 SER A O 1
ATOM 620 N N . PHE A 1 88 ? 7.459 5.310 4.538 1.00 97.31 88 PHE A N 1
ATOM 621 C CA . PHE A 1 88 ? 8.525 4.418 4.128 1.00 97.31 88 PHE A CA 1
ATOM 622 C C . PHE A 1 88 ? 9.080 4.884 2.788 1.00 97.31 88 PHE A C 1
ATOM 624 O O . PHE A 1 88 ? 8.315 5.243 1.886 1.00 97.31 88 PHE A O 1
ATOM 631 N N . ASP A 1 89 ? 10.400 4.846 2.665 1.00 97.81 89 ASP A N 1
ATOM 632 C CA . ASP A 1 89 ? 11.127 5.057 1.418 1.00 97.81 89 ASP A CA 1
ATOM 633 C C . ASP A 1 89 ? 12.276 4.049 1.340 1.00 97.81 89 ASP A C 1
ATOM 635 O O . ASP A 1 89 ? 13.167 4.023 2.198 1.00 97.81 89 ASP A O 1
ATOM 639 N N . GLY A 1 90 ? 12.231 3.178 0.335 1.00 97.06 90 GLY A N 1
ATOM 640 C CA . GLY A 1 90 ? 13.239 2.146 0.164 1.00 97.06 90 GLY A CA 1
ATOM 641 C C . GLY A 1 90 ? 12.893 1.121 -0.899 1.00 97.06 90 GLY A C 1
ATOM 642 O O . GLY A 1 90 ? 12.153 1.381 -1.845 1.00 97.06 90 GLY A O 1
ATOM 643 N N . VAL A 1 91 ? 13.456 -0.069 -0.744 1.00 97.31 91 VAL A N 1
ATOM 644 C CA . VAL A 1 91 ? 13.243 -1.221 -1.616 1.00 97.31 91 VAL A CA 1
ATOM 645 C C . VAL A 1 91 ? 12.398 -2.252 -0.882 1.00 97.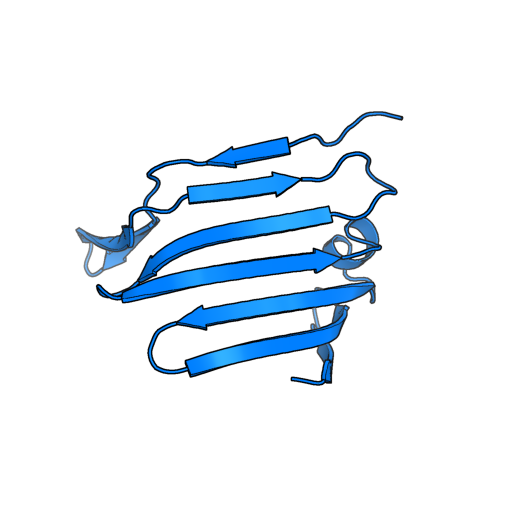31 91 VAL A C 1
ATOM 647 O O . VAL A 1 91 ? 12.670 -2.587 0.268 1.00 97.31 91 VAL A O 1
ATOM 650 N N . ALA A 1 92 ? 11.388 -2.786 -1.560 1.00 95.81 92 ALA A N 1
ATOM 651 C CA . ALA A 1 92 ? 10.569 -3.873 -1.042 1.00 95.81 92 ALA A CA 1
ATOM 652 C C . ALA A 1 92 ? 10.513 -5.046 -2.023 1.00 95.81 92 ALA A C 1
ATOM 654 O O . ALA A 1 92 ? 10.654 -4.872 -3.235 1.00 95.81 92 ALA A O 1
ATOM 655 N N . SER A 1 93 ? 10.276 -6.242 -1.490 1.00 94.94 93 SER A N 1
ATOM 656 C CA . SER A 1 93 ? 9.935 -7.441 -2.259 1.00 94.94 93 SER A CA 1
ATOM 657 C C . SER A 1 93 ? 8.622 -8.012 -1.740 1.00 94.94 93 SER A C 1
ATOM 659 O O . SER A 1 93 ? 8.437 -8.138 -0.532 1.00 94.94 93 SER A O 1
ATOM 661 N N . MET A 1 94 ? 7.734 -8.398 -2.660 1.00 91.19 94 MET A N 1
ATOM 662 C CA . MET A 1 94 ? 6.491 -9.124 -2.359 1.00 91.19 94 MET A CA 1
ATOM 663 C C . MET A 1 94 ? 6.610 -10.629 -2.661 1.00 91.19 94 MET A C 1
ATOM 665 O O . MET A 1 94 ? 5.621 -11.279 -2.989 1.00 91.19 94 MET A O 1
ATOM 669 N N . SER A 1 95 ? 7.830 -11.180 -2.617 1.00 92.38 95 SER A N 1
ATOM 670 C CA . SER A 1 95 ? 8.061 -12.625 -2.745 1.00 92.38 95 SER A CA 1
ATOM 671 C C . SER A 1 95 ? 7.545 -13.396 -1.522 1.00 92.38 95 SER A C 1
ATOM 673 O O . SER A 1 95 ? 7.079 -12.808 -0.549 1.00 92.38 95 SER A O 1
ATOM 675 N N . GLU A 1 96 ? 7.659 -14.728 -1.545 1.00 89.19 96 GLU A N 1
ATOM 676 C CA . GLU A 1 96 ? 7.345 -15.587 -0.392 1.00 89.19 96 GLU A CA 1
ATOM 677 C C . GLU A 1 96 ? 8.090 -15.147 0.884 1.00 89.19 96 GLU A C 1
ATOM 679 O O . GLU A 1 96 ? 7.525 -15.170 1.974 1.00 89.19 96 GLU A O 1
ATOM 684 N N . ASN A 1 97 ? 9.321 -14.646 0.729 1.00 89.62 97 ASN A N 1
ATOM 685 C CA . ASN A 1 97 ? 10.107 -14.025 1.793 1.00 89.62 97 ASN A CA 1
ATOM 686 C C . ASN A 1 97 ? 10.081 -12.499 1.645 1.00 89.62 97 ASN A C 1
ATOM 688 O O . ASN A 1 97 ? 11.111 -11.870 1.386 1.00 89.62 97 ASN A O 1
ATOM 692 N N . ALA A 1 98 ? 8.889 -11.914 1.753 1.00 91.75 98 ALA A N 1
ATOM 693 C CA . ALA A 1 98 ? 8.706 -10.474 1.635 1.00 91.75 98 ALA A CA 1
ATOM 694 C C . ALA A 1 98 ? 9.605 -9.712 2.622 1.00 91.75 98 ALA A C 1
ATOM 696 O O . ALA A 1 98 ? 9.725 -10.082 3.793 1.00 91.75 98 ALA A O 1
ATOM 697 N N . TYR A 1 99 ? 10.224 -8.632 2.151 1.00 94.62 99 TYR A N 1
ATOM 698 C CA . TYR A 1 99 ? 11.090 -7.790 2.970 1.00 94.62 99 TYR A CA 1
ATOM 699 C C . TYR A 1 99 ? 10.975 -6.322 2.572 1.00 94.62 99 TYR A C 1
ATOM 701 O O . TYR A 1 99 ? 10.563 -5.993 1.457 1.00 94.62 99 TYR A O 1
ATOM 709 N N . PHE A 1 100 ? 11.384 -5.461 3.501 1.00 95.19 100 PHE A N 1
ATOM 710 C CA . PHE A 1 100 ? 11.490 -4.019 3.330 1.00 95.19 100 PHE A CA 1
ATOM 711 C C . PHE A 1 100 ? 12.880 -3.593 3.791 1.00 95.19 100 PHE A C 1
ATOM 713 O O . PHE A 1 100 ? 13.295 -3.932 4.899 1.00 95.19 100 PHE A O 1
ATOM 720 N N . ASP A 1 101 ? 13.595 -2.877 2.935 1.00 95.25 101 ASP A N 1
ATOM 721 C CA . ASP A 1 101 ? 14.920 -2.331 3.205 1.00 95.25 101 ASP A CA 1
ATOM 722 C C . ASP A 1 101 ? 14.904 -0.841 2.857 1.00 95.25 101 ASP A C 1
ATOM 724 O O . ASP A 1 101 ? 14.763 -0.466 1.692 1.00 95.25 101 ASP A O 1
ATOM 728 N N . GLY A 1 102 ? 14.946 0.017 3.874 1.00 92.75 102 GLY A N 1
ATOM 729 C CA . GLY A 1 102 ? 14.737 1.448 3.698 1.00 92.75 102 GLY A CA 1
ATOM 730 C C . GLY A 1 102 ? 14.565 2.204 5.005 1.00 92.75 102 GLY A C 1
ATOM 731 O O . GLY A 1 102 ? 14.800 1.676 6.093 1.00 92.75 102 GLY A O 1
ATOM 732 N N . GLN A 1 103 ? 14.148 3.460 4.885 1.00 92.12 103 GLN A N 1
ATOM 733 C CA . GLN A 1 103 ? 13.828 4.314 6.025 1.00 92.12 103 GLN A CA 1
ATOM 734 C C . GLN A 1 103 ? 12.329 4.287 6.306 1.00 92.12 103 GLN A C 1
ATOM 736 O O . GLN A 1 103 ? 11.537 4.236 5.365 1.00 92.12 103 GLN A O 1
ATOM 741 N N . ALA A 1 104 ? 11.958 4.326 7.589 1.00 83.69 104 ALA A N 1
ATOM 742 C CA . ALA A 1 104 ? 10.579 4.335 8.065 1.00 83.69 104 ALA A CA 1
ATOM 743 C C . ALA A 1 104 ? 10.359 5.409 9.141 1.00 83.69 104 ALA A C 1
ATOM 745 O O . ALA A 1 104 ? 11.270 5.553 9.990 1.00 83.69 104 ALA A O 1
#

Secondary structure (DSSP, 8-state):
----EEEEEEEEEEEEEETTEEEEEEEEEEEEEEESSTTS-EEEEEEEEETTEEEEEEEEES-HHHHHTT-EEEEEEEEEESS-EEEEEEEEE-STT-EEEEE-

Sequence (104 aa):
TDPFGTVEFRNGRVVTSVDGKDAEILSSLSGQANWAAMNSNATLSATGIWRGESVAVDAASSNPLVLFGGGAAPMTLSFKAAPASFSFDGVASMSENAYFDGQA

Foldseek 3Di:
DDFPAKDWDFFDWDWDADPNDTDTQKTRKTWMWGTGHQQAKIKIWIWTAGPNWIKIKIKIWRHVVCQVVQHKTWMWIWIDIPPDIDIWTAIWGPHVPTDGDTDD